Protein AF-A0A3N1GIF7-F1 (afdb_monomer)

Solvent-accessible surface area (backbone atoms only — not comparable to full-atom values): 7036 Å² total; per-residue (Å²): 130,86,74,52,74,60,56,50,50,32,43,55,49,47,52,52,54,55,55,33,66,41,78,93,47,49,68,68,16,47,55,51,42,56,50,22,70,54,67,49,75,72,29,40,34,39,30,32,54,91,92,49,83,72,57,53,80,42,44,23,36,31,68,44,70,41,35,71,82,76,50,88,62,98,64,57,43,101,86,71,48,60,60,72,48,32,36,32,28,28,31,72,94,41,74,94,49,70,42,79,42,60,89,68,47,63,39,28,49,92,50,95,56,50,69,60,64,66,66,74,107

Nearest PDB structures (foldseek):
  6ahu-assembly1_D  TM=4.490E-01  e=5.427E-01  Homo sapiens
  5xpa-assembly1_A  TM=4.107E-01  e=1.542E+00  Thermus thermophilus HB27
  5ooq-assembly2_B  TM=2.719E-01  e=4.660E+00  Saccharomyces cerevisiae S288C

Structure (mmCIF, N/CA/C/O backbone):
data_AF-A0A3N1GIF7-F1
#
_entry.id   AF-A0A3N1GIF7-F1
#
loop_
_atom_site.group_PDB
_atom_site.id
_atom_site.type_symbol
_atom_site.label_atom_id
_atom_site.label_alt_id
_atom_site.label_comp_id
_atom_site.label_asym_id
_atom_site.label_entity_id
_atom_site.label_seq_id
_atom_site.pdbx_PDB_ins_code
_atom_site.Cartn_x
_atom_site.Cartn_y
_atom_site.Cartn_z
_atom_site.occupancy
_atom_site.B_iso_or_equiv
_atom_site.auth_seq_id
_atom_site.auth_comp_id
_atom_site.auth_asym_id
_atom_site.auth_atom_id
_atom_site.pdbx_PDB_model_num
ATOM 1 N N . MET A 1 1 ? -19.191 14.657 -10.029 1.00 49.72 1 MET A N 1
ATOM 2 C CA . MET A 1 1 ? -19.032 14.720 -8.559 1.00 49.72 1 MET A CA 1
ATOM 3 C C . MET A 1 1 ? -17.555 14.893 -8.250 1.00 49.72 1 MET A C 1
ATOM 5 O O . MET A 1 1 ? -16.762 14.303 -8.975 1.00 49.72 1 MET A O 1
ATOM 9 N N . PRO A 1 2 ? -17.171 15.704 -7.253 1.00 68.62 2 PRO A N 1
ATOM 10 C CA . PRO A 1 2 ? -15.783 15.764 -6.804 1.00 68.62 2 PRO A CA 1
ATOM 11 C C . PRO A 1 2 ? -15.357 14.408 -6.223 1.00 68.62 2 PRO A C 1
ATOM 13 O O . PRO A 1 2 ? -16.156 13.749 -5.556 1.00 68.62 2 PRO A O 1
ATOM 16 N N . LEU A 1 3 ? -14.118 13.993 -6.499 1.00 70.19 3 LEU A N 1
ATOM 17 C CA . LEU A 1 3 ? -13.532 12.797 -5.894 1.00 70.19 3 LEU A CA 1
ATOM 18 C C . LEU A 1 3 ? -13.362 13.022 -4.390 1.00 70.19 3 LEU A C 1
ATOM 20 O O . LEU A 1 3 ? -12.944 14.101 -3.962 1.00 70.19 3 LEU A O 1
ATOM 24 N N . ASN A 1 4 ? -13.665 12.007 -3.587 1.00 82.31 4 ASN A N 1
ATOM 25 C CA . ASN A 1 4 ? -13.352 12.048 -2.165 1.00 82.31 4 ASN A CA 1
ATOM 26 C C . ASN A 1 4 ? -11.830 11.901 -1.938 1.00 82.31 4 ASN A C 1
ATOM 28 O O . ASN A 1 4 ? -11.071 11.545 -2.843 1.00 82.31 4 ASN A O 1
ATOM 32 N N . LYS A 1 5 ? -11.366 12.184 -0.716 1.00 81.38 5 LYS A N 1
ATOM 33 C CA . LYS A 1 5 ? -9.936 12.154 -0.354 1.00 81.38 5 LYS A CA 1
ATOM 34 C C . LYS A 1 5 ? -9.273 10.806 -0.671 1.00 81.38 5 LYS A C 1
ATOM 36 O O . LYS A 1 5 ? -8.172 10.788 -1.213 1.00 81.38 5 LYS A O 1
ATOM 41 N N . THR A 1 6 ? -9.958 9.697 -0.391 1.00 81.69 6 THR A N 1
ATOM 42 C CA . THR A 1 6 ? -9.505 8.331 -0.699 1.00 81.69 6 THR A CA 1
ATOM 43 C C . THR A 1 6 ? -9.310 8.136 -2.201 1.00 81.69 6 THR A C 1
ATOM 45 O O . THR A 1 6 ? -8.236 7.725 -2.629 1.00 81.69 6 THR A O 1
ATOM 48 N N . GLN A 1 7 ? -10.302 8.509 -3.011 1.00 80.81 7 GLN A N 1
ATOM 49 C CA . GLN A 1 7 ? -10.254 8.401 -4.471 1.00 80.81 7 GLN A CA 1
ATOM 50 C C . GLN A 1 7 ? -9.133 9.255 -5.072 1.00 80.81 7 GLN A C 1
ATOM 52 O O . GLN A 1 7 ? -8.419 8.802 -5.961 1.00 80.81 7 GLN A O 1
ATOM 57 N N . LEU A 1 8 ? -8.928 10.475 -4.570 1.00 81.81 8 LEU A N 1
ATOM 58 C CA . LEU A 1 8 ? -7.847 11.333 -5.054 1.00 81.81 8 LEU A CA 1
ATOM 59 C C . LEU A 1 8 ? -6.467 10.733 -4.748 1.00 81.81 8 LEU A C 1
ATOM 61 O O . LEU A 1 8 ? -5.595 10.710 -5.614 1.00 81.81 8 LEU A O 1
ATOM 65 N N . ILE A 1 9 ? -6.269 10.220 -3.530 1.00 82.69 9 ILE A N 1
ATOM 66 C CA . ILE A 1 9 ? -5.011 9.570 -3.138 1.00 82.69 9 ILE A CA 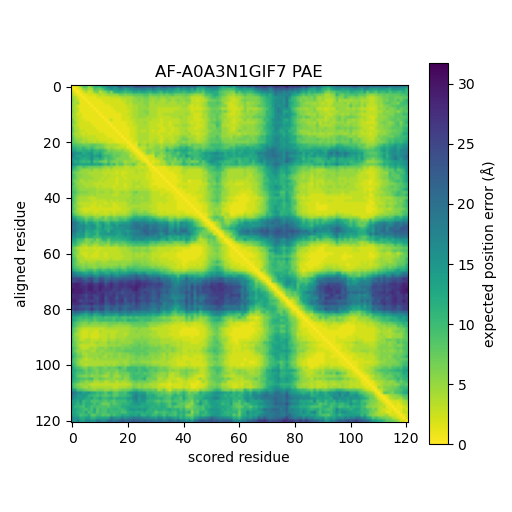1
ATOM 67 C C . ILE A 1 9 ? -4.778 8.298 -3.952 1.00 82.69 9 ILE A C 1
ATOM 69 O O . ILE A 1 9 ? -3.649 8.048 -4.365 1.00 82.69 9 ILE A O 1
ATOM 73 N N . ALA A 1 10 ? -5.829 7.523 -4.214 1.00 81.38 10 ALA A N 1
ATOM 74 C CA . ALA A 1 10 ? -5.759 6.336 -5.051 1.00 81.38 10 ALA A CA 1
ATOM 75 C C . ALA A 1 10 ? -5.268 6.659 -6.467 1.00 81.38 10 ALA A C 1
ATOM 77 O O . ALA A 1 10 ? -4.326 6.028 -6.950 1.00 81.38 10 ALA A O 1
ATOM 78 N N . VAL A 1 11 ? -5.843 7.692 -7.095 1.00 81.94 11 VAL A N 1
ATOM 79 C CA . VAL A 1 11 ? -5.415 8.176 -8.415 1.00 81.94 11 VAL A CA 1
ATOM 80 C C . VAL A 1 11 ? -3.944 8.589 -8.378 1.00 81.94 11 VAL A C 1
ATOM 82 O O . VAL A 1 11 ? -3.145 8.073 -9.155 1.00 81.94 11 VAL A O 1
ATOM 85 N N . LEU A 1 12 ? -3.551 9.450 -7.434 1.00 79.69 12 LEU A N 1
ATOM 86 C CA . LEU A 1 12 ? -2.163 9.920 -7.318 1.00 79.69 12 LEU A CA 1
ATOM 87 C C . LEU A 1 12 ? -1.173 8.777 -7.051 1.00 79.69 12 LEU A C 1
ATOM 89 O O . LEU A 1 12 ? -0.082 8.751 -7.620 1.00 79.69 12 LEU A O 1
ATOM 93 N N . GLY A 1 13 ? -1.551 7.817 -6.208 1.00 80.19 13 GLY A N 1
ATOM 94 C CA . GLY A 1 13 ? -0.761 6.623 -5.934 1.00 80.19 13 GLY A CA 1
ATOM 95 C C . GLY A 1 13 ? -0.559 5.769 -7.183 1.00 80.19 13 GLY A C 1
ATOM 96 O O . GLY A 1 13 ? 0.559 5.329 -7.452 1.00 80.19 13 GLY A O 1
ATOM 97 N N . ASN A 1 14 ? -1.615 5.568 -7.974 1.00 79.62 14 ASN A N 1
ATOM 98 C CA . ASN A 1 14 ? -1.552 4.806 -9.219 1.00 79.62 14 ASN A CA 1
ATOM 99 C C . ASN A 1 14 ? -0.686 5.501 -10.283 1.00 79.62 14 ASN A C 1
ATOM 101 O O . ASN A 1 14 ? 0.090 4.836 -10.974 1.00 79.62 14 ASN A O 1
ATOM 105 N N . GLU A 1 15 ? -0.757 6.830 -10.384 1.00 80.56 15 GLU A N 1
ATOM 106 C CA . GLU A 1 15 ? 0.120 7.609 -11.267 1.00 80.56 15 GLU A CA 1
ATOM 107 C C . GLU A 1 15 ? 1.590 7.503 -10.843 1.00 80.56 15 GLU A C 1
ATOM 109 O O . GLU A 1 15 ? 2.473 7.306 -11.684 1.00 80.56 15 GLU A O 1
ATOM 114 N N . LEU A 1 16 ? 1.871 7.550 -9.536 1.00 79.31 16 LEU A N 1
ATOM 115 C CA . LEU A 1 16 ? 3.221 7.352 -9.006 1.00 79.31 16 LEU A CA 1
ATOM 116 C C . LEU A 1 16 ? 3.745 5.943 -9.319 1.00 79.31 16 LEU A C 1
ATOM 118 O O . LEU A 1 16 ? 4.874 5.789 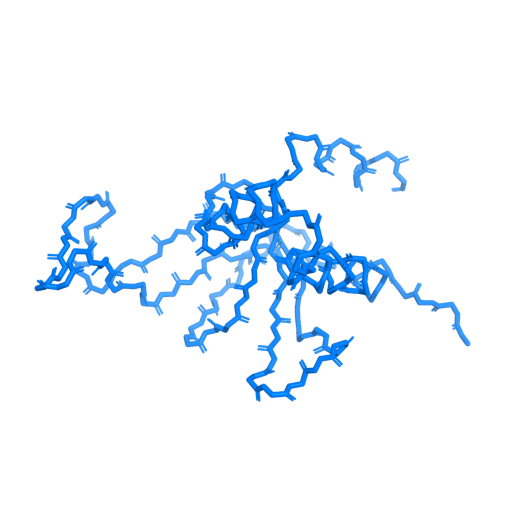-9.794 1.00 79.31 16 LEU A O 1
ATOM 122 N N . TRP A 1 17 ? 2.917 4.91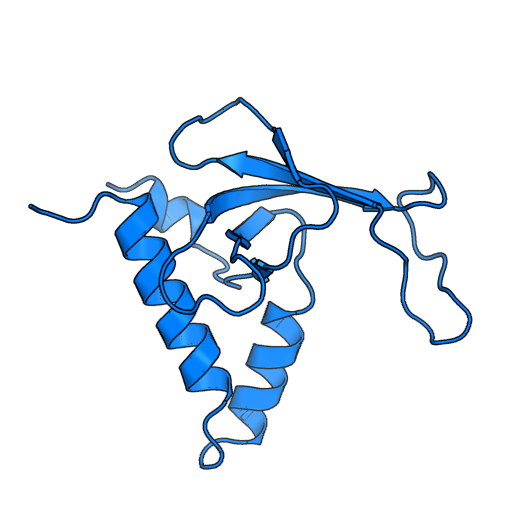6 -9.108 1.00 77.94 17 TRP A N 1
ATOM 123 C CA . TRP A 1 17 ? 3.259 3.536 -9.444 1.00 77.94 17 TRP A CA 1
ATOM 124 C C . TRP A 1 17 ? 3.549 3.379 -10.938 1.00 77.94 17 TRP A C 1
ATOM 126 O O . TRP A 1 17 ? 4.593 2.842 -11.308 1.00 77.94 17 TRP A O 1
ATOM 136 N N . THR A 1 18 ? 2.677 3.897 -11.801 1.00 79.62 18 THR A N 1
ATOM 137 C CA . THR A 1 18 ? 2.839 3.830 -13.261 1.00 79.62 18 THR A CA 1
ATOM 138 C C . THR A 1 18 ? 4.086 4.584 -13.719 1.00 79.62 18 THR A C 1
ATOM 140 O O . THR A 1 18 ? 4.836 4.087 -14.557 1.00 79.62 18 THR A O 1
ATOM 143 N N . SER A 1 19 ? 4.383 5.730 -13.106 1.00 77.69 19 SER A N 1
ATOM 144 C CA . SER A 1 19 ? 5.614 6.486 -13.364 1.00 77.69 19 SER A CA 1
ATOM 145 C C . SER A 1 19 ? 6.866 5.686 -12.997 1.00 77.69 19 SER A C 1
ATOM 147 O O . SER A 1 19 ? 7.864 5.736 -13.715 1.00 77.69 19 SER A O 1
ATOM 149 N N . SER A 1 20 ? 6.803 4.861 -11.943 1.00 76.56 20 SER A N 1
ATOM 150 C CA . SER A 1 20 ? 7.878 3.921 -11.589 1.00 76.56 20 SER A CA 1
ATOM 151 C C . SER A 1 20 ? 8.079 2.796 -12.618 1.00 76.56 20 SER A C 1
ATOM 153 O O . SER A 1 20 ? 9.040 2.032 -12.519 1.00 76.56 20 SER A O 1
ATOM 155 N N . LEU A 1 21 ? 7.194 2.660 -13.611 1.00 78.75 21 LEU A N 1
ATOM 156 C CA . LEU A 1 21 ? 7.324 1.715 -14.725 1.00 78.75 21 LEU A CA 1
ATOM 157 C C . LEU A 1 21 ? 7.994 2.331 -15.963 1.00 78.75 21 LEU A C 1
ATOM 159 O O . LEU A 1 21 ? 8.238 1.611 -16.930 1.00 78.75 21 LEU A O 1
ATOM 163 N N . ASN A 1 22 ? 8.323 3.627 -15.937 1.00 78.31 22 ASN A N 1
ATOM 164 C CA . ASN A 1 22 ? 8.877 4.336 -17.087 1.00 78.31 22 ASN A CA 1
ATOM 165 C C . ASN A 1 22 ? 10.312 3.865 -17.429 1.00 78.31 22 ASN A C 1
ATOM 167 O O . ASN A 1 22 ? 11.219 4.014 -16.604 1.00 78.31 22 ASN A O 1
ATOM 171 N N . PRO A 1 23 ? 10.562 3.358 -18.653 1.00 74.94 23 PRO A N 1
ATOM 172 C CA . PRO A 1 23 ? 11.875 2.850 -19.053 1.00 74.94 23 PRO A CA 1
ATOM 173 C C . PRO A 1 23 ? 12.946 3.942 -19.220 1.00 74.94 23 PRO A C 1
ATOM 175 O O . PRO A 1 23 ? 14.135 3.640 -19.147 1.00 74.94 23 PRO A O 1
ATOM 178 N N . HIS A 1 24 ? 12.564 5.209 -19.405 1.00 76.31 24 HIS A N 1
ATOM 179 C CA . HIS A 1 24 ? 13.498 6.313 -19.668 1.00 76.31 24 HIS A CA 1
ATOM 180 C C . HIS A 1 24 ? 14.200 6.858 -18.412 1.00 76.31 24 HIS A C 1
ATOM 182 O O . HIS A 1 24 ? 15.122 7.661 -18.524 1.00 76.31 24 HIS A O 1
ATOM 188 N N . ALA A 1 25 ? 13.802 6.405 -17.219 1.00 69.94 25 ALA A N 1
ATOM 189 C CA . ALA A 1 25 ? 14.408 6.770 -15.936 1.00 69.94 25 ALA A CA 1
ATOM 190 C C . ALA A 1 25 ? 14.665 5.520 -15.074 1.00 69.94 25 ALA A C 1
ATOM 192 O O . ALA A 1 25 ? 14.353 5.487 -13.884 1.00 69.94 25 ALA A O 1
ATOM 193 N N . ALA A 1 26 ? 15.201 4.462 -15.691 1.00 69.75 26 ALA A N 1
ATOM 194 C CA . ALA A 1 26 ? 15.231 3.101 -15.145 1.00 69.75 26 ALA A CA 1
ATOM 195 C C . ALA A 1 26 ? 15.814 2.974 -13.722 1.00 69.75 26 ALA A C 1
ATOM 197 O O . ALA A 1 26 ? 15.304 2.194 -12.926 1.00 69.75 26 ALA A O 1
ATOM 198 N N . TRP A 1 27 ? 16.854 3.737 -13.373 1.00 64.12 27 TRP A N 1
ATOM 199 C CA . TRP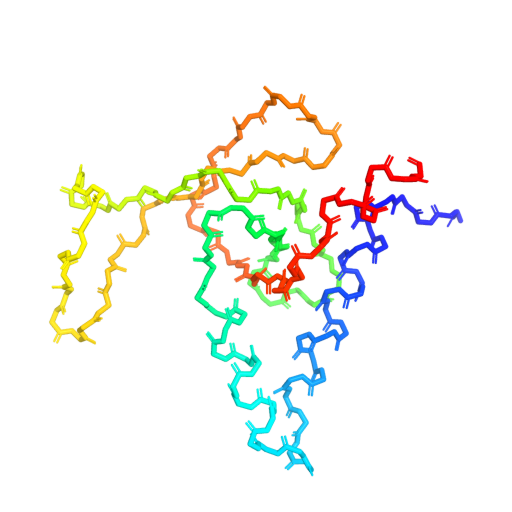 A 1 27 ? 17.515 3.618 -12.066 1.00 64.12 27 TRP A CA 1
ATOM 200 C C . TRP A 1 27 ? 16.708 4.268 -10.928 1.00 64.12 27 TRP A C 1
ATOM 202 O O . TRP A 1 27 ? 16.435 3.604 -9.931 1.00 64.12 27 TRP A O 1
ATOM 212 N N . VAL A 1 28 ? 16.231 5.508 -11.108 1.00 65.50 28 VAL A N 1
ATOM 213 C CA . VAL A 1 28 ? 15.339 6.191 -10.142 1.00 65.50 28 VAL A CA 1
ATOM 214 C C . VAL A 1 28 ? 14.037 5.413 -9.971 1.00 65.50 28 VAL A C 1
ATOM 216 O O . VAL A 1 28 ? 13.532 5.227 -8.865 1.00 65.50 28 VAL A O 1
ATOM 219 N N . THR A 1 29 ? 13.489 4.936 -11.086 1.00 76.12 29 THR A N 1
ATOM 220 C CA . THR A 1 29 ? 12.213 4.221 -11.101 1.00 76.12 29 THR A CA 1
ATOM 221 C C . THR A 1 29 ? 12.324 2.818 -10.507 1.00 76.12 29 THR A C 1
ATOM 223 O O . THR A 1 29 ? 11.376 2.378 -9.864 1.00 76.12 29 THR A O 1
ATOM 226 N N . ALA A 1 30 ? 13.471 2.137 -10.629 1.00 77.06 30 ALA A N 1
ATOM 227 C CA . ALA A 1 30 ? 13.712 0.853 -9.971 1.00 77.06 30 ALA A CA 1
ATOM 228 C C . ALA A 1 30 ? 13.798 0.989 -8.446 1.00 77.06 30 ALA A C 1
ATOM 230 O O . ALA A 1 30 ? 13.147 0.221 -7.739 1.00 77.06 30 ALA A O 1
ATOM 231 N N . GLU A 1 31 ? 14.545 1.972 -7.932 1.00 77.88 31 GLU A N 1
ATOM 232 C CA . GLU A 1 31 ? 14.654 2.199 -6.486 1.00 77.88 31 GLU A CA 1
ATOM 233 C C . GLU A 1 31 ? 13.296 2.567 -5.875 1.00 77.88 31 GLU A C 1
ATOM 235 O O . GLU A 1 31 ? 12.859 1.954 -4.895 1.00 77.88 31 GLU A O 1
ATOM 240 N N . LEU A 1 32 ? 12.581 3.504 -6.507 1.00 77.19 32 LEU A N 1
ATOM 241 C CA . LEU A 1 32 ? 11.234 3.886 -6.097 1.00 77.19 32 LEU A CA 1
ATOM 242 C C . LEU A 1 32 ? 10.288 2.679 -6.116 1.00 77.19 32 LEU A C 1
ATOM 244 O O . LEU A 1 32 ? 9.601 2.421 -5.128 1.00 77.19 32 LEU A O 1
ATOM 248 N N . ARG A 1 33 ? 10.286 1.894 -7.198 1.00 78.44 33 ARG A N 1
ATOM 249 C CA . ARG A 1 33 ? 9.436 0.704 -7.329 1.00 78.44 33 ARG A CA 1
ATOM 250 C C . ARG A 1 33 ? 9.731 -0.330 -6.245 1.00 78.44 33 ARG A C 1
ATOM 252 O O . ARG A 1 33 ? 8.802 -0.876 -5.654 1.00 78.44 33 ARG A O 1
ATOM 259 N N . GLU A 1 34 ? 11.002 -0.605 -5.961 1.00 79.00 34 GLU A N 1
ATOM 260 C CA . GLU A 1 34 ? 11.380 -1.549 -4.905 1.00 79.00 34 GLU A CA 1
ATOM 261 C C . GLU A 1 34 ? 10.980 -1.044 -3.516 1.00 79.00 34 GLU A C 1
ATOM 263 O O . GLU A 1 34 ? 10.538 -1.834 -2.679 1.00 79.00 34 GLU A O 1
ATOM 268 N N . ARG A 1 35 ? 11.041 0.270 -3.273 1.00 81.62 35 ARG A N 1
ATOM 269 C CA . ARG A 1 35 ? 10.538 0.862 -2.030 1.00 81.62 35 ARG A CA 1
ATOM 270 C C . ARG A 1 35 ? 9.016 0.762 -1.905 1.00 81.62 35 ARG A C 1
ATOM 272 O O . ARG A 1 35 ? 8.532 0.451 -0.816 1.00 81.62 35 ARG A O 1
ATOM 279 N N . MET A 1 36 ? 8.276 0.996 -2.990 1.00 80.19 36 MET A N 1
ATOM 280 C CA . MET A 1 36 ? 6.809 0.898 -3.023 1.00 80.19 36 MET A CA 1
ATOM 281 C C . MET A 1 36 ? 6.312 -0.542 -2.800 1.00 80.19 36 MET A C 1
ATOM 283 O O . MET A 1 36 ? 5.264 -0.738 -2.191 1.00 80.19 36 MET A O 1
ATOM 287 N N . LYS A 1 37 ? 7.083 -1.556 -3.221 1.00 79.19 37 LYS A N 1
ATOM 288 C CA . LYS A 1 37 ? 6.806 -2.986 -2.962 1.00 79.19 37 LYS A CA 1
ATOM 289 C C . LYS A 1 37 ? 7.172 -3.461 -1.552 1.00 79.19 37 LYS A C 1
ATOM 291 O O . LYS A 1 37 ? 6.819 -4.576 -1.177 1.00 79.19 37 LYS A O 1
ATOM 296 N N . ARG A 1 38 ? 7.933 -2.668 -0.792 1.00 80.62 38 ARG A N 1
ATOM 297 C CA . ARG A 1 38 ? 8.410 -3.000 0.561 1.00 80.62 38 ARG A CA 1
ATOM 298 C C . ARG A 1 38 ? 7.803 -2.026 1.573 1.00 80.62 38 ARG A C 1
ATOM 300 O O . ARG A 1 38 ? 8.512 -1.135 2.052 1.00 80.62 38 ARG A O 1
ATOM 307 N N . PRO A 1 39 ? 6.495 -2.150 1.852 1.00 82.38 39 PRO A N 1
ATOM 308 C CA . PRO A 1 39 ? 5.802 -1.274 2.785 1.00 82.38 39 PRO A CA 1
ATOM 309 C C . PRO A 1 39 ? 6.387 -1.398 4.200 1.00 82.38 39 PRO A C 1
ATOM 311 O O . PRO A 1 39 ? 6.802 -2.473 4.635 1.00 82.38 39 PRO A O 1
ATOM 314 N N . ARG A 1 40 ? 6.428 -0.278 4.918 1.00 84.62 40 ARG A N 1
ATOM 315 C CA . ARG A 1 40 ? 6.908 -0.158 6.299 1.00 84.62 40 ARG A CA 1
ATOM 316 C C . ARG A 1 40 ? 5.800 0.407 7.173 1.00 84.62 40 ARG A C 1
ATOM 318 O O . ARG A 1 40 ? 4.967 1.178 6.703 1.00 84.62 40 ARG A O 1
ATOM 325 N N . ILE A 1 41 ? 5.807 0.059 8.457 1.00 86.81 41 ILE A N 1
ATOM 326 C CA . ILE A 1 41 ? 4.884 0.659 9.427 1.00 86.81 41 ILE A CA 1
ATOM 327 C C . ILE A 1 41 ? 4.993 2.187 9.349 1.00 86.81 41 ILE A C 1
ATOM 329 O O . ILE A 1 41 ? 6.091 2.743 9.356 1.00 86.81 41 ILE A O 1
ATOM 333 N N . GLY A 1 42 ? 3.845 2.855 9.266 1.00 85.31 42 GLY A N 1
ATOM 334 C CA . GLY A 1 42 ? 3.737 4.299 9.089 1.00 85.31 42 GLY A CA 1
ATOM 335 C C . GLY A 1 42 ? 3.569 4.751 7.639 1.00 85.31 42 GLY A C 1
ATOM 336 O O . GLY A 1 42 ? 3.139 5.887 7.442 1.00 85.31 42 GLY A O 1
ATOM 337 N N . ASP A 1 43 ? 3.833 3.890 6.653 1.00 86.25 43 ASP A N 1
ATOM 338 C CA . ASP A 1 43 ? 3.574 4.203 5.248 1.00 86.25 43 ASP A CA 1
ATOM 339 C C . ASP A 1 43 ? 2.078 4.365 4.982 1.00 86.25 43 ASP A C 1
ATOM 341 O O . ASP A 1 43 ? 1.228 3.729 5.615 1.00 86.25 43 ASP A O 1
ATOM 345 N N . LEU A 1 44 ? 1.771 5.196 3.992 1.00 89.38 44 LEU A N 1
ATOM 346 C CA . LEU A 1 44 ? 0.460 5.212 3.374 1.00 89.38 44 LEU A CA 1
ATOM 347 C C . LEU A 1 44 ? 0.401 4.098 2.329 1.00 89.38 44 LEU A C 1
ATOM 349 O O . LEU A 1 44 ? 1.306 3.991 1.504 1.00 89.38 44 LEU A O 1
ATOM 353 N N . VAL A 1 45 ? -0.636 3.272 2.361 1.00 88.38 45 VAL A N 1
ATOM 354 C CA . VAL A 1 45 ? -0.819 2.145 1.443 1.00 88.38 45 VAL A CA 1
ATOM 355 C C . VAL A 1 45 ? -2.119 2.295 0.669 1.00 88.38 45 VAL A C 1
ATOM 357 O O . VAL A 1 45 ? -3.102 2.832 1.187 1.00 88.38 45 VAL A O 1
ATOM 360 N N . VAL A 1 46 ? -2.103 1.834 -0.579 1.00 87.88 46 VAL A N 1
ATOM 361 C CA . VAL A 1 46 ? -3.268 1.835 -1.469 1.00 87.88 46 VAL A CA 1
ATOM 362 C C . VAL A 1 46 ? -3.498 0.418 -1.976 1.00 87.88 46 VAL A C 1
ATOM 364 O O . VAL A 1 46 ? -2.634 -0.132 -2.661 1.00 87.88 46 VAL A O 1
ATOM 367 N N . GLU A 1 47 ? -4.634 -0.165 -1.604 1.00 85.25 47 GLU A N 1
ATOM 368 C CA . GLU A 1 47 ? -5.079 -1.492 -2.033 1.00 85.25 47 GLU A CA 1
ATOM 369 C C . GLU A 1 47 ? -5.713 -1.448 -3.412 1.00 85.25 47 GLU A C 1
ATOM 371 O O . GLU A 1 47 ? -6.463 -0.528 -3.731 1.00 85.25 47 GLU A O 1
ATOM 376 N N . PHE A 1 48 ? -5.418 -2.472 -4.208 1.00 74.25 48 PHE A N 1
ATOM 377 C CA . PHE A 1 48 ? -6.016 -2.684 -5.514 1.00 74.25 48 PHE A CA 1
ATOM 378 C C . PHE A 1 48 ? -6.415 -4.140 -5.674 1.00 74.25 48 PHE A C 1
ATOM 380 O O . PHE A 1 48 ? -5.631 -5.055 -5.395 1.00 74.25 48 PHE A O 1
ATOM 387 N N . SER A 1 49 ? -7.581 -4.342 -6.267 1.00 67.44 49 SER A N 1
ATOM 388 C CA . SER A 1 49 ? -7.982 -5.626 -6.806 1.00 67.44 49 SER A CA 1
ATOM 389 C C . SER A 1 49 ? -7.006 -6.040 -7.900 1.00 67.44 49 SER A C 1
ATOM 391 O O . SER A 1 49 ? -6.667 -5.265 -8.802 1.00 67.44 49 SER A O 1
ATOM 393 N N . ALA A 1 50 ? -6.537 -7.286 -7.836 1.00 56.72 50 ALA A N 1
ATOM 394 C CA . ALA A 1 50 ? -5.640 -7.832 -8.843 1.00 56.72 50 ALA A CA 1
ATOM 395 C C . ALA A 1 50 ? -6.257 -7.668 -10.247 1.00 56.72 50 ALA A C 1
ATOM 397 O O . ALA A 1 50 ? -7.293 -8.248 -10.558 1.00 56.72 50 ALA A O 1
ATOM 398 N N . GLY A 1 51 ? -5.616 -6.859 -11.098 1.00 52.25 51 GLY A N 1
ATOM 399 C CA . GLY A 1 51 ? -6.070 -6.592 -12.467 1.00 52.25 51 GLY A CA 1
ATOM 400 C C . GLY A 1 51 ? -6.904 -5.320 -12.662 1.00 52.25 51 GLY A C 1
ATOM 401 O O . GLY A 1 51 ? -7.148 -4.965 -13.814 1.00 52.25 51 GLY A O 1
ATOM 402 N N . GLN A 1 52 ? -7.276 -4.593 -11.603 1.00 53.06 52 GLN A N 1
ATOM 403 C CA . GLN A 1 52 ? -7.959 -3.300 -11.719 1.00 53.06 52 GLN A CA 1
ATOM 404 C C . GLN A 1 52 ? -6.988 -2.150 -11.425 1.00 53.06 52 GLN A C 1
ATOM 406 O O . GLN A 1 52 ? -6.436 -2.024 -10.336 1.00 53.06 52 GLN A O 1
ATOM 411 N N . ARG A 1 53 ? -6.716 -1.327 -12.445 1.00 53.31 53 ARG A N 1
ATOM 412 C CA . ARG A 1 53 ? -5.911 -0.103 -12.319 1.00 53.31 53 ARG A CA 1
ATOM 413 C C . ARG A 1 53 ? -6.857 1.080 -12.150 1.00 53.31 53 ARG A C 1
ATOM 415 O O . ARG A 1 53 ? -7.707 1.282 -13.008 1.00 53.31 53 ARG A O 1
ATOM 422 N N . GLY A 1 54 ? -6.666 1.875 -11.101 1.00 50.88 54 GLY A N 1
ATOM 423 C CA . GLY A 1 54 ? -7.406 3.126 -10.882 1.00 50.88 54 GLY A CA 1
ATOM 424 C C . GLY A 1 54 ? -8.579 3.038 -9.901 1.00 50.88 54 GLY A C 1
ATOM 425 O O . GLY A 1 54 ? -8.906 4.058 -9.300 1.00 50.88 54 GLY A O 1
ATOM 426 N N . ASP A 1 55 ? -9.121 1.844 -9.655 1.00 58.62 55 ASP A N 1
ATOM 427 C CA . ASP A 1 55 ? -10.129 1.602 -8.618 1.00 58.62 55 ASP A CA 1
ATOM 428 C C . ASP A 1 55 ? -9.432 1.003 -7.394 1.00 58.62 55 ASP A C 1
ATOM 430 O O . ASP A 1 55 ? -9.163 -0.196 -7.334 1.00 58.62 55 ASP A O 1
ATOM 434 N N . ALA A 1 56 ? -9.036 1.862 -6.452 1.00 67.75 56 ALA A N 1
ATOM 435 C CA . ALA A 1 56 ? -8.502 1.381 -5.185 1.00 67.75 56 ALA A CA 1
ATOM 436 C C . ALA A 1 56 ? -9.640 0.883 -4.295 1.00 67.75 56 ALA A C 1
ATOM 438 O O . ALA A 1 56 ? -10.601 1.618 -4.050 1.00 67.75 56 ALA A O 1
ATOM 439 N N . ASP A 1 57 ? -9.478 -0.318 -3.752 1.00 74.25 57 ASP A N 1
ATOM 440 C CA . ASP A 1 57 ? -10.422 -0.895 -2.792 1.00 74.25 57 ASP A CA 1
ATOM 441 C C . ASP A 1 57 ? -10.288 -0.237 -1.410 1.00 74.25 57 ASP A C 1
ATOM 443 O O . ASP A 1 57 ? -11.245 -0.180 -0.634 1.00 74.25 57 ASP A O 1
ATOM 447 N N . GLY A 1 58 ? -9.117 0.346 -1.122 1.00 84.81 58 GLY A N 1
ATOM 448 C CA . GLY A 1 58 ? -8.850 1.016 0.141 1.00 84.81 58 GLY A CA 1
ATOM 449 C C . GLY A 1 58 ? -7.593 1.882 0.139 1.00 84.81 58 GLY A C 1
ATOM 450 O O . GLY A 1 58 ? -6.623 1.635 -0.577 1.00 84.81 58 GLY A O 1
ATOM 451 N N . VAL A 1 59 ? -7.593 2.904 0.997 1.00 89.62 59 VAL A N 1
ATOM 452 C CA . VAL A 1 59 ? -6.415 3.726 1.309 1.00 89.62 59 VAL A CA 1
ATOM 453 C C . VAL A 1 59 ? -6.298 3.857 2.819 1.00 89.62 59 VAL A C 1
ATOM 455 O O . VAL A 1 59 ? -7.261 4.234 3.492 1.00 89.62 59 VAL A O 1
ATOM 458 N N . GLY A 1 60 ? -5.106 3.620 3.360 1.00 90.81 60 GLY A N 1
ATOM 459 C CA . GLY A 1 60 ? -4.898 3.739 4.797 1.00 90.81 60 GLY A CA 1
ATOM 460 C C . GLY A 1 60 ? -3.443 3.777 5.229 1.00 90.81 60 GLY A C 1
ATOM 461 O O . GLY A 1 60 ? -2.517 3.658 4.432 1.00 90.81 60 GLY A O 1
ATOM 462 N N . TRP A 1 61 ? -3.249 3.965 6.527 1.00 91.31 61 TRP A N 1
ATOM 463 C CA . TRP A 1 61 ? -1.944 3.932 7.172 1.00 91.31 61 TRP A CA 1
ATOM 464 C C . TRP A 1 61 ? -1.601 2.513 7.593 1.00 91.31 61 TRP A C 1
ATOM 466 O O . TRP A 1 61 ? -2.342 1.914 8.372 1.00 91.31 61 TRP A O 1
ATOM 476 N N . LEU A 1 62 ? -0.447 2.003 7.170 1.00 89.75 62 LEU A N 1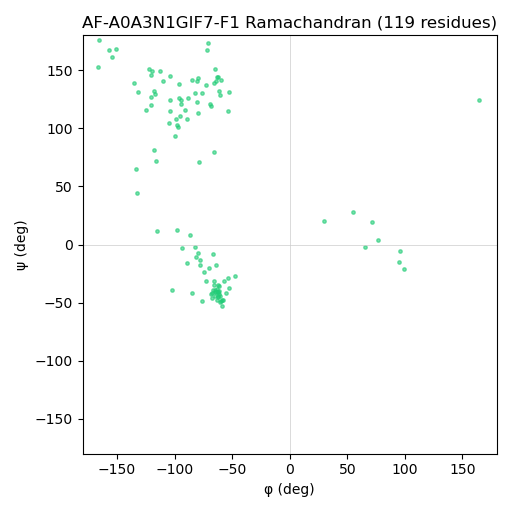
ATOM 477 C CA . LEU A 1 62 ? 0.044 0.721 7.656 1.00 89.75 62 LEU A CA 1
ATOM 478 C C . LEU A 1 62 ? 0.437 0.843 9.135 1.00 89.75 62 LEU A C 1
ATOM 480 O O . LEU A 1 62 ? 1.310 1.634 9.500 1.00 89.75 62 LEU A O 1
ATOM 484 N N . ARG A 1 63 ? -0.217 0.068 10.000 1.00 91.25 63 ARG A N 1
ATOM 485 C CA . ARG A 1 63 ? -0.010 0.066 11.456 1.00 91.25 63 ARG A CA 1
ATOM 486 C C . ARG A 1 63 ? 0.828 -1.109 11.929 1.00 91.25 63 ARG A C 1
ATOM 488 O O . ARG A 1 63 ? 1.666 -0.922 12.802 1.00 91.25 63 ARG A O 1
ATOM 495 N N . ALA A 1 64 ? 0.629 -2.285 11.345 1.00 89.38 64 ALA A N 1
ATOM 496 C CA . ALA A 1 64 ? 1.412 -3.476 11.649 1.00 89.38 64 ALA A CA 1
ATOM 497 C C . ALA A 1 64 ? 1.423 -4.441 10.460 1.00 89.38 64 ALA A C 1
ATOM 499 O O . ALA A 1 64 ? 0.580 -4.353 9.566 1.00 89.38 64 ALA A O 1
ATOM 500 N N . ILE A 1 65 ? 2.388 -5.356 10.468 1.00 84.88 65 ILE A N 1
ATOM 501 C CA . ILE A 1 65 ? 2.532 -6.422 9.478 1.00 84.88 65 ILE A CA 1
ATOM 502 C C . ILE A 1 65 ? 2.455 -7.740 10.243 1.00 84.88 65 ILE A C 1
ATOM 504 O O . ILE A 1 65 ? 3.266 -7.972 11.140 1.00 84.88 65 ILE A O 1
ATOM 508 N N . GLU A 1 66 ? 1.476 -8.573 9.910 1.00 82.81 66 GLU A N 1
ATOM 509 C CA . GLU A 1 66 ? 1.317 -9.908 10.476 1.00 82.81 66 GLU A CA 1
ATOM 510 C C . GLU A 1 66 ? 1.998 -10.917 9.555 1.00 82.81 66 GLU A C 1
ATOM 512 O O . GLU A 1 66 ? 1.698 -10.993 8.364 1.00 82.81 66 GLU A O 1
ATOM 517 N N . PHE A 1 67 ? 2.928 -11.695 10.098 1.00 76.94 67 PHE A N 1
ATOM 518 C CA . PHE A 1 67 ? 3.642 -12.731 9.358 1.00 76.94 67 PHE A CA 1
ATOM 519 C C . PHE A 1 67 ? 3.100 -14.107 9.740 1.00 76.94 67 PHE A C 1
ATOM 521 O O . PHE A 1 67 ? 2.733 -14.336 10.893 1.00 76.94 67 PHE A O 1
ATOM 528 N N . ALA A 1 68 ? 3.058 -15.026 8.774 1.00 70.00 68 ALA A N 1
ATOM 529 C CA . ALA A 1 68 ? 2.480 -16.362 8.957 1.00 70.00 68 ALA A CA 1
ATOM 530 C C . ALA A 1 68 ? 3.232 -17.226 9.992 1.00 70.00 68 ALA A C 1
ATOM 532 O O . ALA A 1 68 ? 2.697 -18.212 10.488 1.00 70.00 68 ALA A O 1
ATOM 533 N N . ASP A 1 69 ? 4.467 -16.849 10.330 1.00 65.75 69 ASP A N 1
ATOM 534 C CA . ASP A 1 69 ? 5.303 -17.488 11.351 1.00 65.75 69 ASP A CA 1
ATOM 535 C C . ASP A 1 69 ? 4.977 -17.021 12.786 1.00 65.75 69 ASP A C 1
ATOM 537 O O . ASP A 1 69 ? 5.593 -17.499 13.738 1.00 65.75 69 ASP A O 1
ATOM 541 N N . GLY A 1 70 ? 4.033 -16.084 12.965 1.00 54.81 70 GLY A N 1
ATOM 542 C CA . GLY A 1 70 ? 3.676 -15.503 14.266 1.00 54.81 70 GLY A CA 1
ATOM 543 C C . GLY A 1 70 ? 4.795 -14.676 14.914 1.00 54.81 70 GLY A C 1
ATOM 544 O O . GLY A 1 70 ? 4.593 -14.076 15.970 1.00 54.81 70 GLY A O 1
ATOM 545 N N . ALA A 1 71 ? 5.966 -14.604 14.282 1.00 51.94 71 ALA A N 1
ATOM 546 C CA . ALA A 1 71 ? 7.116 -13.866 14.752 1.00 51.94 71 ALA A CA 1
ATOM 547 C C . ALA A 1 71 ? 7.152 -12.534 14.008 1.00 51.94 71 ALA A C 1
ATOM 549 O O . ALA A 1 71 ? 7.481 -12.446 12.831 1.00 51.94 71 ALA A O 1
ATOM 550 N N . GLY A 1 72 ? 6.844 -11.435 14.686 1.00 48.75 72 GLY A N 1
ATOM 551 C CA . GLY A 1 72 ? 7.231 -10.116 14.192 1.00 48.75 72 GLY A CA 1
ATOM 552 C C . GLY A 1 72 ? 8.759 -9.981 14.201 1.00 48.75 72 GLY A C 1
ATOM 553 O O . GLY A 1 72 ? 9.303 -9.413 15.135 1.00 48.75 72 GLY A O 1
ATOM 554 N N . GLY A 1 73 ? 9.459 -10.529 13.203 1.00 41.84 73 GLY A N 1
ATOM 555 C CA . GLY A 1 73 ? 10.916 -10.420 13.072 1.00 41.84 73 GLY A CA 1
ATOM 556 C C . GLY A 1 73 ? 11.526 -11.425 12.087 1.00 41.84 73 GLY A C 1
ATOM 557 O O . GLY A 1 73 ? 11.293 -12.621 12.206 1.00 41.84 73 GLY A O 1
ATOM 558 N N . ASP A 1 74 ? 12.261 -10.902 11.100 1.00 40.88 74 ASP A N 1
ATOM 559 C CA . ASP A 1 74 ? 13.357 -11.454 10.270 1.00 40.88 74 ASP A CA 1
ATOM 560 C C . ASP A 1 74 ? 13.468 -12.955 9.911 1.00 40.88 74 ASP A C 1
ATOM 562 O O . ASP A 1 74 ? 14.529 -13.391 9.470 1.00 40.88 74 ASP A O 1
ATOM 566 N N . SER A 1 75 ? 12.407 -13.759 9.983 1.00 34.50 75 SER A N 1
ATOM 567 C CA . SER A 1 75 ? 12.441 -15.153 9.506 1.00 34.50 75 SER A CA 1
ATOM 568 C C . SER A 1 75 ? 11.934 -15.254 8.062 1.00 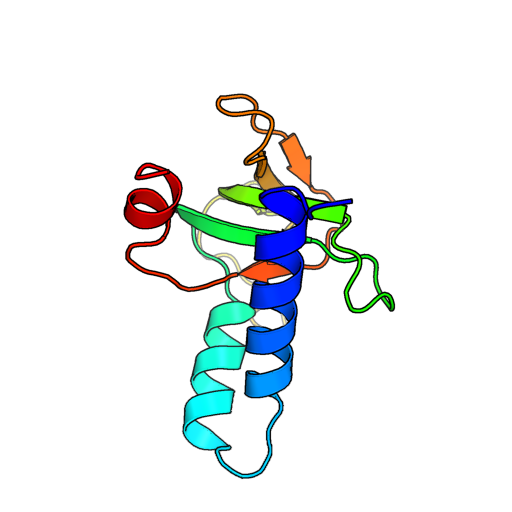34.50 75 SER A C 1
ATOM 570 O O . SER A 1 75 ? 10.827 -14.814 7.745 1.00 34.50 75 SER A O 1
ATOM 572 N N . VAL A 1 76 ? 12.791 -15.762 7.170 1.00 39.50 76 VAL A N 1
ATOM 573 C CA . VAL A 1 76 ? 12.679 -15.733 5.696 1.00 39.50 76 VAL A CA 1
ATOM 574 C C . VAL A 1 76 ? 12.390 -17.124 5.113 1.00 39.50 76 VAL A C 1
ATOM 576 O O . VAL A 1 76 ? 12.986 -18.101 5.557 1.00 39.50 76 VAL A O 1
ATOM 579 N N . ASN A 1 77 ? 11.529 -17.225 4.086 1.00 39.47 77 ASN A N 1
ATOM 580 C CA . ASN A 1 77 ? 11.350 -18.470 3.317 1.00 39.47 77 ASN A CA 1
ATOM 581 C C . ASN A 1 77 ? 12.565 -18.782 2.425 1.00 39.47 77 ASN A C 1
ATOM 583 O O . ASN A 1 77 ? 13.444 -17.944 2.257 1.00 39.47 77 ASN A O 1
ATOM 587 N N . ILE A 1 78 ? 12.557 -19.965 1.792 1.00 35.38 78 ILE A N 1
ATOM 588 C CA . ILE A 1 78 ? 13.576 -20.511 0.868 1.00 35.38 78 ILE A CA 1
ATOM 589 C C . ILE A 1 78 ? 14.054 -19.531 -0.228 1.00 35.38 78 ILE A C 1
ATOM 5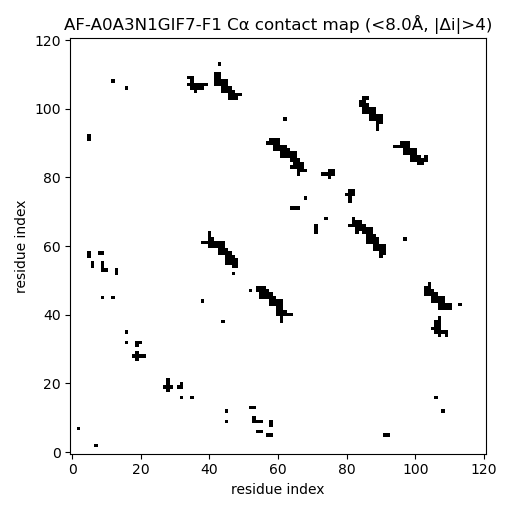91 O O . ILE A 1 78 ? 15.214 -19.601 -0.621 1.00 35.38 78 ILE A O 1
ATOM 595 N N . ASP A 1 79 ? 13.225 -18.562 -0.636 1.00 45.16 79 ASP A N 1
ATOM 596 C CA . ASP A 1 79 ? 13.584 -17.505 -1.605 1.00 45.16 79 ASP A CA 1
ATOM 597 C C . ASP A 1 79 ? 13.985 -16.160 -0.953 1.00 45.16 79 ASP A C 1
ATOM 599 O O . ASP A 1 79 ? 14.011 -15.113 -1.604 1.00 45.16 79 ASP A O 1
ATOM 603 N N . GLY A 1 80 ? 14.227 -16.139 0.360 1.00 50.09 80 GLY A N 1
ATOM 604 C CA . GLY A 1 80 ? 14.573 -14.937 1.120 1.00 50.09 80 GLY A CA 1
ATOM 605 C C . GLY A 1 80 ? 13.417 -13.947 1.321 1.00 50.09 80 GLY A C 1
ATOM 606 O O . GLY A 1 80 ? 13.662 -12.774 1.601 1.00 50.09 80 GLY A O 1
ATOM 607 N N . ARG A 1 81 ? 12.151 -14.371 1.178 1.00 55.22 81 ARG A N 1
ATOM 608 C CA . ARG A 1 81 ? 10.965 -13.510 1.381 1.00 55.22 81 ARG A CA 1
ATOM 609 C C . ARG A 1 81 ? 10.110 -14.013 2.542 1.00 55.22 81 ARG A C 1
ATOM 611 O O . ARG A 1 81 ? 9.782 -15.192 2.593 1.00 55.22 81 ARG A O 1
ATOM 618 N N . ARG A 1 82 ? 9.753 -13.131 3.479 1.00 62.38 82 ARG A N 1
ATOM 619 C CA . ARG A 1 82 ? 8.829 -13.453 4.580 1.00 62.38 82 ARG A CA 1
ATOM 620 C C . ARG A 1 82 ? 7.404 -13.567 4.034 1.00 62.38 82 ARG A C 1
ATOM 622 O O . ARG A 1 82 ? 7.009 -12.721 3.230 1.00 62.38 82 ARG A O 1
ATOM 629 N N . VAL A 1 83 ? 6.637 -14.568 4.465 1.00 70.31 83 VAL A N 1
ATOM 630 C CA . VAL A 1 83 ? 5.210 -14.651 4.106 1.00 70.31 83 VAL A CA 1
ATOM 631 C C . VAL A 1 83 ? 4.433 -13.708 5.003 1.00 70.31 83 VAL A C 1
ATOM 633 O O . VAL A 1 83 ? 4.356 -13.911 6.215 1.00 70.31 83 VAL A O 1
ATOM 636 N N . VAL A 1 84 ? 3.871 -12.671 4.397 1.00 74.69 84 VAL A N 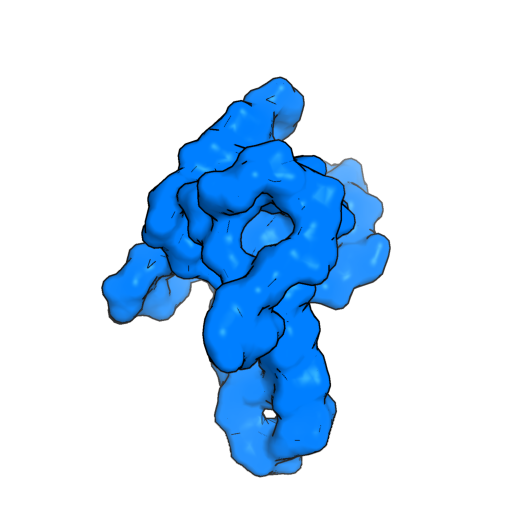1
ATOM 637 C CA . VAL A 1 84 ? 2.923 -11.794 5.074 1.00 74.69 84 VAL A CA 1
ATOM 638 C C . VAL A 1 84 ? 1.559 -12.471 5.052 1.00 74.69 84 VAL A C 1
ATOM 640 O O . VAL A 1 84 ? 1.062 -12.810 3.981 1.00 74.69 84 VAL A O 1
ATOM 643 N N . ASP A 1 85 ? 0.988 -12.685 6.233 1.00 76.56 85 ASP A N 1
ATOM 644 C CA . ASP A 1 85 ? -0.345 -13.264 6.410 1.00 76.56 85 ASP A CA 1
ATOM 645 C C . ASP A 1 85 ? -1.424 -12.179 6.303 1.00 76.56 85 ASP A C 1
ATOM 647 O O . ASP A 1 85 ? -2.447 -12.344 5.632 1.00 76.56 85 ASP A O 1
ATOM 651 N N . ALA A 1 86 ? -1.165 -11.020 6.914 1.00 82.62 86 ALA A N 1
ATOM 652 C CA . ALA A 1 86 ? -2.035 -9.863 6.793 1.00 82.62 86 ALA A CA 1
ATOM 653 C C . ALA A 1 86 ? -1.323 -8.543 7.083 1.00 82.62 86 ALA A C 1
ATOM 655 O O . ALA A 1 86 ? -0.226 -8.471 7.640 1.00 82.62 86 ALA A O 1
ATOM 656 N N . TRP A 1 87 ? -2.014 -7.469 6.732 1.00 85.88 87 TRP A N 1
ATOM 657 C CA . TRP A 1 87 ? -1.589 -6.105 6.978 1.00 85.88 87 TRP A CA 1
ATOM 658 C C . TRP A 1 87 ? -2.637 -5.414 7.837 1.00 85.88 87 TRP A C 1
ATOM 660 O O . TRP A 1 87 ? -3.818 -5.409 7.496 1.00 85.88 87 TRP A O 1
ATOM 670 N N . MET A 1 88 ? -2.215 -4.821 8.950 1.00 91.81 88 MET A N 1
ATOM 671 C CA . MET A 1 88 ? -3.111 -4.035 9.793 1.00 91.81 88 MET A CA 1
ATOM 672 C C . MET A 1 88 ? -3.087 -2.599 9.301 1.00 91.81 88 MET A C 1
ATOM 674 O O . MET A 1 88 ? -2.087 -1.899 9.474 1.00 91.81 88 MET A O 1
ATOM 678 N N . VAL A 1 89 ? -4.173 -2.161 8.677 1.00 91.62 89 VAL A N 1
ATOM 679 C CA . VAL A 1 89 ? -4.272 -0.857 8.023 1.00 91.62 89 VAL A CA 1
ATOM 680 C C . VAL A 1 89 ? -5.351 -0.035 8.702 1.00 91.62 89 VAL A C 1
ATOM 682 O O . VAL A 1 89 ? -6.448 -0.515 8.937 1.00 91.62 89 VAL A O 1
ATOM 685 N N . GLU A 1 90 ? -5.049 1.214 9.033 1.00 93.62 90 GLU A N 1
ATOM 686 C CA . GLU A 1 90 ? -6.048 2.168 9.511 1.00 93.62 90 GLU A CA 1
ATOM 687 C C . GLU A 1 90 ? -6.544 3.007 8.326 1.00 93.62 90 GLU A C 1
ATOM 689 O O . GLU A 1 90 ? -5.761 3.811 7.804 1.00 93.62 90 GLU A O 1
ATOM 694 N N . PRO A 1 91 ? -7.798 2.833 7.876 1.00 91.75 91 PRO A N 1
ATOM 695 C CA . PRO A 1 91 ? -8.325 3.558 6.726 1.00 91.75 91 PRO A CA 1
ATOM 696 C C . PRO A 1 91 ? -8.369 5.067 6.976 1.00 91.75 91 PRO A C 1
ATOM 698 O O . PRO A 1 91 ? -8.671 5.513 8.085 1.00 91.75 91 PRO A O 1
ATOM 701 N N . ILE A 1 92 ? -8.105 5.870 5.940 1.00 88.88 92 ILE A N 1
ATOM 702 C CA . ILE A 1 92 ? -8.158 7.341 6.056 1.00 88.88 92 ILE A CA 1
ATOM 703 C C . ILE A 1 92 ? -9.564 7.828 6.434 1.00 88.88 92 ILE A C 1
ATOM 705 O O . ILE A 1 92 ? -9.703 8.810 7.160 1.00 88.88 92 ILE A O 1
ATOM 709 N N . ASP A 1 93 ? -10.601 7.162 5.934 1.00 85.81 93 ASP A N 1
ATOM 710 C CA . ASP A 1 93 ? -12.007 7.492 6.167 1.00 85.81 93 ASP A CA 1
ATOM 711 C C . ASP A 1 93 ? -12.544 6.963 7.509 1.00 85.81 93 ASP A C 1
ATOM 713 O O . ASP A 1 93 ? -13.627 7.367 7.934 1.00 85.81 93 ASP A O 1
ATOM 717 N N . LYS A 1 94 ? -11.791 6.094 8.200 1.00 87.81 94 LYS A N 1
ATOM 718 C CA . LYS A 1 94 ? -12.154 5.497 9.498 1.00 87.81 94 LYS A CA 1
ATOM 719 C C . LYS A 1 94 ? -10.975 5.560 10.484 1.00 87.81 94 LYS A C 1
ATOM 721 O O . LYS A 1 94 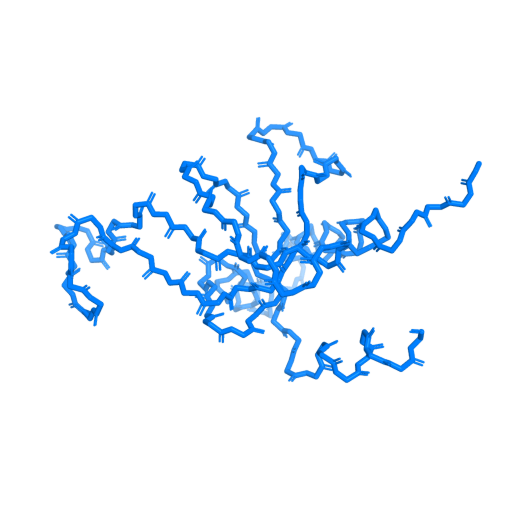? -10.442 4.520 10.888 1.00 87.81 94 LYS A O 1
ATOM 726 N N . PRO A 1 95 ? -10.546 6.771 10.886 1.00 87.38 95 PRO A N 1
ATOM 727 C CA . PRO A 1 95 ? -9.414 6.934 11.791 1.00 87.38 95 PRO A CA 1
ATOM 728 C C . PRO A 1 95 ? -9.671 6.240 13.135 1.00 87.38 95 PRO A C 1
ATOM 730 O O . PRO A 1 95 ? -10.784 6.250 13.661 1.00 87.38 95 PRO A O 1
ATOM 733 N N . GLY A 1 96 ? -8.625 5.629 13.695 1.00 89.62 96 GLY A N 1
ATOM 734 C CA . GLY A 1 96 ? -8.701 4.870 14.948 1.00 89.62 96 GLY A CA 1
ATOM 735 C C . GLY A 1 96 ? -9.326 3.474 14.835 1.00 89.62 96 GLY A C 1
ATOM 736 O O . GLY A 1 96 ? -9.447 2.799 15.855 1.00 89.62 96 GLY A O 1
ATOM 737 N N . GLN A 1 97 ? -9.685 3.014 13.631 1.00 92.56 97 GLN A N 1
ATOM 738 C CA . GLN A 1 97 ? -10.223 1.669 13.396 1.00 92.56 97 GLN A CA 1
ATOM 739 C C . GLN A 1 97 ? -9.298 0.859 12.472 1.00 92.56 97 GLN A C 1
ATOM 741 O O . GLN A 1 97 ? -9.548 0.784 11.268 1.00 92.56 97 GLN A O 1
ATOM 746 N N . PRO A 1 98 ? -8.212 0.254 12.994 1.00 92.75 98 PRO A N 1
ATOM 747 C CA . PRO A 1 98 ? -7.391 -0.657 12.208 1.00 92.75 98 PRO A CA 1
ATOM 748 C C . PRO A 1 98 ? -8.210 -1.859 11.730 1.00 92.75 98 PRO A C 1
ATOM 750 O O . PRO A 1 98 ? -8.860 -2.536 12.526 1.00 92.75 98 PRO A O 1
ATOM 753 N N . ILE A 1 99 ? -8.144 -2.135 10.434 1.00 92.62 99 ILE A N 1
ATOM 754 C CA . ILE A 1 99 ? -8.736 -3.300 9.785 1.00 92.62 99 ILE A CA 1
ATOM 755 C C . ILE A 1 99 ? -7.637 -4.225 9.273 1.00 92.62 99 ILE A C 1
ATOM 757 O O . ILE A 1 99 ? -6.535 -3.794 8.927 1.00 92.62 99 ILE A O 1
ATOM 761 N N . ARG A 1 100 ? -7.947 -5.518 9.248 1.00 90.56 100 ARG A N 1
ATOM 762 C CA . ARG A 1 100 ? -7.040 -6.561 8.783 1.00 90.56 100 ARG A CA 1
ATOM 763 C C . ARG A 1 100 ? -7.249 -6.796 7.292 1.00 90.56 100 ARG A C 1
ATOM 765 O O . ARG A 1 100 ? -8.319 -7.239 6.886 1.00 90.56 100 ARG A O 1
ATOM 772 N N . TRP A 1 101 ? -6.229 -6.520 6.490 1.00 86.50 101 TRP A N 1
ATOM 773 C CA . TRP A 1 101 ? -6.195 -6.815 5.059 1.00 86.50 101 TRP A CA 1
ATOM 774 C C . TRP A 1 101 ? -5.448 -8.126 4.820 1.00 86.50 101 TRP A C 1
ATOM 776 O O . TRP A 1 101 ? -4.216 -8.173 4.857 1.00 86.50 101 TRP A O 1
ATOM 786 N N . SER A 1 102 ? -6.204 -9.201 4.608 1.00 81.75 102 SER A N 1
ATOM 787 C CA . SER A 1 102 ? -5.683 -10.535 4.288 1.00 81.75 102 SER A CA 1
ATOM 788 C C . SER A 1 102 ? -5.704 -10.760 2.782 1.00 81.75 102 SER A C 1
ATOM 790 O O . SER A 1 102 ? -6.683 -10.412 2.131 1.00 81.75 102 SER A O 1
ATOM 792 N N . ASN A 1 103 ? -4.647 -11.364 2.229 1.00 72.62 103 ASN A N 1
ATOM 793 C CA . ASN A 1 103 ? -4.518 -11.610 0.784 1.00 72.62 103 ASN A CA 1
ATOM 794 C C . ASN A 1 103 ? -4.664 -10.339 -0.092 1.00 72.62 103 ASN A C 1
ATOM 796 O O . ASN A 1 103 ? -5.098 -10.403 -1.241 1.00 72.62 103 ASN A O 1
ATOM 800 N N . ALA A 1 104 ? -4.309 -9.176 0.458 1.00 71.44 104 ALA A N 1
ATOM 801 C CA . ALA A 1 104 ? -4.406 -7.895 -0.228 1.00 71.44 104 ALA A CA 1
ATOM 802 C C . ALA A 1 104 ? -3.177 -7.626 -1.103 1.00 71.44 104 ALA A C 1
ATOM 804 O O . ALA A 1 104 ? -2.039 -7.901 -0.710 1.00 71.44 104 ALA A O 1
ATOM 805 N N . THR A 1 105 ? -3.407 -7.029 -2.273 1.00 73.62 105 THR A N 1
ATOM 806 C CA . THR A 1 105 ? -2.343 -6.479 -3.119 1.00 73.62 105 THR A CA 1
ATOM 807 C C . THR A 1 105 ? -2.349 -4.965 -2.986 1.00 73.62 105 THR A C 1
ATOM 809 O O . THR A 1 105 ? -3.357 -4.314 -3.238 1.00 73.62 105 THR A O 1
ATOM 812 N N . PHE A 1 106 ? -1.216 -4.385 -2.605 1.00 78.38 106 PHE A N 1
ATOM 813 C CA . PHE A 1 106 ? -1.079 -2.938 -2.506 1.00 78.38 106 PHE A CA 1
ATOM 814 C C . PHE A 1 106 ? 0.350 -2.483 -2.755 1.00 78.38 106 PHE A C 1
ATOM 816 O O . PHE A 1 106 ? 1.295 -3.274 -2.741 1.00 78.38 106 PHE A O 1
ATOM 823 N N . PHE A 1 107 ? 0.505 -1.174 -2.926 1.00 81.75 107 PHE A N 1
ATOM 824 C CA . PHE A 1 107 ? 1.800 -0.514 -2.853 1.00 81.75 107 PHE A CA 1
ATOM 825 C C . PHE A 1 107 ? 1.819 0.533 -1.741 1.00 81.75 107 PHE A C 1
ATOM 827 O O . PHE A 1 107 ? 0.806 1.156 -1.418 1.00 81.75 107 PHE A O 1
ATOM 834 N N . ALA A 1 108 ? 2.999 0.732 -1.159 1.00 86.12 108 ALA A N 1
ATOM 835 C CA . ALA A 1 108 ? 3.263 1.860 -0.283 1.00 86.12 108 ALA A CA 1
ATOM 836 C C . ALA A 1 108 ? 3.541 3.115 -1.106 1.00 86.12 108 ALA A C 1
ATOM 838 O O . ALA A 1 108 ? 4.235 3.072 -2.119 1.00 86.12 108 ALA A O 1
ATOM 839 N N . ILE A 1 109 ? 3.066 4.249 -0.613 1.00 84.31 109 ILE A N 1
ATOM 840 C CA . ILE A 1 109 ? 3.454 5.578 -1.053 1.00 84.31 109 ILE A CA 1
ATOM 841 C C . ILE A 1 109 ? 4.518 6.071 -0.055 1.00 84.31 109 ILE A C 1
ATOM 843 O O . ILE A 1 109 ? 4.171 6.439 1.073 1.00 84.31 109 ILE A O 1
ATOM 847 N N . PRO A 1 110 ? 5.818 6.058 -0.416 1.00 70.12 110 PRO A N 1
ATOM 848 C CA . PRO A 1 110 ? 6.912 6.385 0.495 1.00 70.12 110 PRO A CA 1
ATOM 849 C C . PRO A 1 110 ? 7.040 7.901 0.665 1.00 70.12 110 PRO A C 1
ATOM 851 O O . PRO A 1 110 ? 7.973 8.532 0.179 1.00 70.12 110 PRO A O 1
ATOM 854 N N . LEU A 1 111 ? 6.080 8.504 1.353 1.00 67.25 111 LEU A N 1
ATOM 855 C CA . LEU A 1 111 ? 6.086 9.923 1.676 1.00 67.25 111 LEU A CA 1
ATOM 856 C C . LEU A 1 111 ? 6.453 10.088 3.145 1.00 67.25 111 LEU A C 1
ATOM 858 O O . LEU A 1 111 ? 5.624 9.888 4.032 1.00 67.25 111 LEU A O 1
ATOM 862 N N . GLN A 1 112 ? 7.691 10.509 3.393 1.00 60.69 112 GLN A N 1
ATOM 863 C CA . GLN A 1 112 ? 8.228 10.748 4.737 1.00 60.69 112 GLN A CA 1
ATOM 864 C C . GLN A 1 112 ? 7.338 11.699 5.567 1.00 60.69 112 GLN A C 1
ATOM 866 O O . GLN A 1 112 ? 7.245 11.553 6.782 1.00 60.69 112 GLN A O 1
ATOM 871 N N . ASN A 1 113 ? 6.612 12.605 4.894 1.00 63.31 113 ASN A N 1
ATOM 872 C CA . ASN A 1 113 ? 5.755 13.626 5.503 1.00 63.31 113 ASN A CA 1
ATOM 873 C C . ASN A 1 113 ? 4.252 13.466 5.198 1.00 63.31 113 ASN A C 1
ATOM 875 O O . ASN A 1 113 ? 3.483 14.382 5.490 1.00 63.31 113 ASN A O 1
ATOM 879 N N . ALA A 1 114 ? 3.786 12.342 4.630 1.00 65.88 114 ALA A N 1
ATOM 880 C CA . ALA A 1 114 ? 2.378 12.235 4.209 1.00 65.88 114 ALA A CA 1
ATOM 881 C C . ALA A 1 114 ? 1.378 12.488 5.348 1.00 65.88 114 ALA A C 1
ATOM 883 O O . ALA A 1 114 ? 0.303 13.031 5.105 1.00 65.88 114 ALA A O 1
ATOM 884 N N . ARG A 1 115 ? 1.724 12.145 6.599 1.00 66.12 115 ARG A N 1
ATOM 885 C CA . ARG A 1 115 ? 0.853 12.399 7.759 1.00 66.12 115 ARG A CA 1
ATOM 886 C C . ARG A 1 115 ? 0.606 13.887 7.976 1.00 66.12 115 ARG A C 1
ATOM 888 O O . ARG A 1 115 ? -0.520 14.269 8.264 1.00 66.12 115 ARG A O 1
ATOM 895 N N . GLN A 1 116 ? 1.637 14.714 7.814 1.00 66.19 116 GLN A N 1
ATOM 896 C CA . GLN A 1 116 ? 1.533 16.163 7.983 1.00 66.19 116 GLN A CA 1
ATOM 897 C C . GLN A 1 116 ? 0.681 16.780 6.873 1.00 66.19 116 GLN A C 1
ATOM 899 O O . GLN A 1 116 ? -0.193 17.590 7.154 1.00 66.19 116 GLN A O 1
ATOM 904 N N . TRP A 1 117 ? 0.875 16.349 5.624 1.00 61.16 117 TRP A N 1
ATOM 905 C CA . TRP A 1 117 ? 0.083 16.837 4.490 1.00 61.16 117 TRP A CA 1
ATOM 906 C C . TRP A 1 117 ? -1.390 16.450 4.601 1.00 61.16 117 TRP A C 1
ATOM 908 O O . TRP A 1 117 ? -2.266 17.263 4.330 1.00 61.16 117 TRP A O 1
ATOM 918 N N . LEU A 1 118 ? -1.671 15.220 5.037 1.00 64.94 118 LEU A N 1
ATOM 919 C CA . LEU A 1 118 ? -3.039 14.725 5.168 1.00 64.94 118 LEU A CA 1
ATOM 920 C C . LEU A 1 118 ? -3.763 15.248 6.416 1.00 64.94 118 LEU A C 1
ATOM 922 O O . LEU A 1 118 ? -4.989 15.163 6.442 1.00 64.94 118 LEU A O 1
ATOM 926 N N . ALA A 1 119 ? -3.044 15.769 7.413 1.00 66.19 119 ALA A N 1
ATOM 927 C CA . ALA A 1 119 ? -3.614 16.405 8.603 1.00 66.19 119 ALA A CA 1
ATOM 928 C C . ALA A 1 119 ? -3.855 17.918 8.435 1.00 66.19 119 ALA A C 1
ATOM 930 O O . ALA A 1 119 ? -4.574 18.506 9.235 1.00 66.19 119 ALA A O 1
ATOM 931 N N . ALA A 1 120 ? -3.248 18.548 7.425 1.00 60.06 120 ALA A N 1
ATOM 932 C CA . ALA A 1 120 ? -3.331 19.989 7.177 1.00 60.06 120 ALA A CA 1
ATOM 933 C C . ALA A 1 120 ? -4.542 20.419 6.320 1.00 60.06 120 ALA A C 1
ATOM 935 O O . ALA A 1 120 ? -4.602 21.576 5.904 1.00 60.06 120 ALA A O 1
ATOM 936 N N . GLY A 1 121 ? -5.470 19.504 6.028 1.00 50.72 121 GLY A N 1
ATOM 937 C CA . GLY A 1 121 ? -6.653 19.744 5.197 1.00 50.72 121 GLY A CA 1
ATOM 938 C C . GLY A 1 121 ? -7.934 19.277 5.856 1.00 50.72 121 GLY A C 1
ATOM 939 O O . GLY A 1 121 ? -7.861 18.298 6.634 1.00 50.72 121 GLY A O 1
#

Radius of gyration: 14.88 Å; Cα contacts (8 Å, |Δi|>4): 188; chains: 1; bounding box: 36×40×35 Å

Foldseek 3Di:
DDDDPWLVVLQVQLVLLVVLVDPVPVPVSVVSNVQQQVDDQQFWKWWDDVPDRSDTPFIFGFHDWQFPVNDPDDDAPPVRHTHTQWTFTAGPVHHPDTDTGGPIDITTDPDPCVVVVSVVD

Organism: NCBI:txid56438

pLDDT: mean 74.02, std 14.29, range [34.5, 93.62]

Mean predicted aligned error: 8.72 Å

Secondary structure (DSSP, 8-state):
-PPPHHHHHHHHHHHHHHHTT-GGGHHHHHHHHHHHTS--TT-EEEEE-TT-SS-EEEEEEEEEEEETTS-SS----TTS---EEEEEEEETTSTT--EEEES--EEEE--TTHHHHHH--

Sequence (121 aa):
MPLNKTQLIAVLGNELWTSSLNPHAAWVTAELRERMKRPRIGDLVVEFSAGQRGDADGVGWLRAIEFADGAGGDSVNIDGRRVVDAWMVEPIDKPGQPIRWSNATFFAIPLQNARQWLAAG